Protein AF-A0A9D3UC35-F1 (afdb_monomer)

Mean predicted aligned error: 14.15 Å

Organism: NCBI:txid47602

pLDDT: mean 78.8, std 16.37, range [37.78, 94.75]

Radius of gyration: 27.49 Å; Cα contacts (8 Å, |Δi|>4): 15; chains: 1; bounding box: 43×38×76 Å

Solvent-accessible surface area (backbone atoms only — not comparable to full-atom values): 5808 Å² total; per-residue (Å²): 134,77,89,80,75,66,87,75,49,86,81,38,67,70,48,46,35,54,74,64,72,75,48,83,78,70,89,74,70,57,65,75,67,55,50,54,54,49,53,49,52,53,52,50,53,51,53,56,46,54,50,50,53,50,52,52,53,48,67,58,48,54,58,50,68,69,49,70,81,70,72,92,86,66,95,75,88,84,73,91,79,83,82,90,82,81,136

Structure (mmCIF, N/CA/C/O backbone):
data_AF-A0A9D3UC35-F1
#
_entry.id   AF-A0A9D3UC35-F1
#
loop_
_atom_site.group_PDB
_atom_site.id
_atom_site.type_symbol
_atom_site.label_atom_id
_atom_site.label_alt_id
_atom_site.label_comp_id
_atom_site.label_asym_id
_atom_site.label_entity_id
_atom_site.label_seq_id
_atom_site.pdbx_PDB_ins_code
_atom_site.Cartn_x
_atom_site.Cartn_y
_atom_site.Cartn_z
_atom_site.occupancy
_atom_site.B_iso_or_equiv
_atom_site.auth_seq_id
_atom_site.auth_comp_id
_atom_site.auth_asym_id
_atom_site.auth_atom_id
_atom_site.pdbx_PDB_model_num
ATOM 1 N N . MET A 1 1 ? 22.103 13.008 -41.099 1.00 42.25 1 MET A N 1
ATOM 2 C CA . MET A 1 1 ? 22.039 13.791 -39.846 1.00 42.25 1 MET A CA 1
ATOM 3 C C . MET A 1 1 ? 21.676 15.217 -40.210 1.00 42.25 1 MET A C 1
ATOM 5 O O . MET A 1 1 ? 22.404 15.833 -40.972 1.00 42.25 1 MET A O 1
ATOM 9 N N . ASN A 1 2 ? 20.500 15.683 -39.791 1.00 37.78 2 ASN A N 1
ATOM 10 C CA . ASN A 1 2 ? 20.009 17.017 -40.136 1.00 37.78 2 ASN A CA 1
ATOM 11 C C . ASN A 1 2 ? 20.784 18.069 -39.305 1.00 37.78 2 ASN A C 1
ATOM 13 O O . ASN A 1 2 ? 20.798 17.946 -38.080 1.00 37.78 2 ASN A O 1
ATOM 17 N N . PRO A 1 3 ? 21.432 19.071 -39.929 1.00 48.66 3 PRO A N 1
ATOM 18 C CA . PRO A 1 3 ? 22.324 20.024 -39.254 1.00 48.66 3 PRO A CA 1
ATOM 19 C C . PRO A 1 3 ? 21.608 21.035 -38.336 1.00 48.66 3 PRO A C 1
ATOM 21 O O . PRO A 1 3 ? 22.260 21.894 -37.751 1.00 48.66 3 PRO A O 1
ATOM 24 N N . ASN A 1 4 ? 20.284 20.941 -38.183 1.00 44.28 4 ASN A N 1
ATOM 25 C CA . ASN A 1 4 ? 19.485 21.880 -37.390 1.00 44.28 4 ASN A CA 1
ATOM 26 C C . ASN A 1 4 ? 19.390 21.546 -35.892 1.00 44.28 4 ASN A C 1
ATOM 28 O O . ASN A 1 4 ? 18.789 22.309 -35.142 1.00 44.28 4 ASN A O 1
ATOM 32 N N . PHE A 1 5 ? 19.981 20.445 -35.416 1.00 50.56 5 PHE A N 1
ATOM 33 C CA . PHE A 1 5 ? 19.998 20.137 -33.981 1.00 50.56 5 PHE A CA 1
ATOM 34 C C . PHE A 1 5 ? 21.167 20.857 -33.292 1.00 50.56 5 PHE A C 1
ATOM 36 O O . PHE A 1 5 ? 22.142 20.241 -32.860 1.00 50.56 5 PHE A O 1
ATOM 43 N N . ARG A 1 6 ? 21.111 22.192 -33.235 1.00 49.78 6 ARG A N 1
ATOM 44 C CA . ARG A 1 6 ? 22.061 22.977 -32.439 1.00 49.78 6 ARG A CA 1
ATOM 45 C C . ARG A 1 6 ? 21.769 22.715 -30.963 1.00 49.78 6 ARG A C 1
ATOM 47 O O . ARG A 1 6 ? 20.827 23.234 -30.381 1.00 49.78 6 ARG A O 1
ATOM 54 N N . MET A 1 7 ? 22.599 21.870 -30.359 1.00 54.72 7 MET A N 1
ATOM 55 C CA . MET A 1 7 ? 22.504 21.405 -28.969 1.00 54.72 7 MET A CA 1
ATOM 56 C C . MET A 1 7 ? 22.741 22.512 -27.910 1.00 54.72 7 MET A C 1
ATOM 58 O O . MET A 1 7 ? 22.811 22.223 -26.717 1.00 54.72 7 MET A O 1
ATOM 62 N N . THR A 1 8 ? 22.858 23.774 -28.332 1.00 55.78 8 THR A N 1
ATOM 63 C CA . THR A 1 8 ? 23.303 24.925 -27.532 1.00 55.78 8 THR A CA 1
ATOM 64 C C . THR A 1 8 ? 22.266 26.037 -27.348 1.00 55.78 8 THR A C 1
ATOM 66 O O . THR A 1 8 ? 22.593 27.035 -26.714 1.00 55.78 8 THR A O 1
ATOM 69 N N . ASP A 1 9 ? 21.034 25.899 -27.850 1.00 64.50 9 ASP A N 1
ATOM 70 C CA . ASP A 1 9 ? 19.999 26.922 -27.642 1.00 64.50 9 ASP A CA 1
ATOM 71 C C . ASP A 1 9 ? 19.425 26.865 -26.202 1.00 64.50 9 ASP A C 1
ATOM 73 O O . ASP A 1 9 ? 18.790 25.865 -25.849 1.00 64.50 9 ASP A O 1
ATOM 77 N N . PRO A 1 10 ? 19.572 27.924 -25.369 1.00 66.50 10 PRO A N 1
ATOM 78 C CA . PRO A 1 10 ? 19.159 27.919 -23.954 1.00 66.50 10 PRO A CA 1
ATOM 79 C C . PRO A 1 10 ? 17.646 27.792 -23.732 1.00 66.50 10 PRO A C 1
ATOM 81 O O . PRO A 1 10 ? 17.202 27.417 -22.651 1.00 66.50 10 PRO A O 1
ATOM 84 N N . PHE A 1 11 ? 16.851 28.103 -24.759 1.00 67.62 11 PHE A N 1
ATOM 85 C CA . PHE A 1 11 ? 15.390 27.995 -24.742 1.00 67.62 11 PHE A CA 1
ATOM 86 C C . PHE A 1 11 ? 14.872 26.710 -25.396 1.00 67.62 11 PHE A C 1
ATOM 88 O O . PHE A 1 11 ? 13.661 26.520 -25.496 1.00 67.62 11 PHE A O 1
ATOM 95 N N . ASN A 1 12 ? 15.755 25.816 -25.855 1.00 64.00 12 ASN A N 1
ATOM 96 C CA . ASN A 1 12 ? 15.319 24.534 -26.384 1.00 64.00 12 ASN A CA 1
ATOM 97 C C . ASN A 1 12 ? 14.761 23.679 -25.229 1.00 64.00 12 ASN A C 1
ATOM 99 O O . ASN A 1 12 ? 15.503 23.364 -24.294 1.00 64.00 12 ASN A O 1
ATOM 103 N N . PRO A 1 13 ? 13.494 23.238 -25.286 1.00 64.25 13 PRO A N 1
ATOM 104 C CA . PRO A 1 13 ? 12.906 22.413 -24.234 1.00 64.25 13 PRO A CA 1
ATOM 105 C C . PRO A 1 13 ? 13.682 21.108 -23.990 1.00 64.25 13 PRO A C 1
ATOM 107 O O . PRO A 1 13 ? 13.720 20.635 -22.858 1.00 64.25 13 PRO A O 1
ATOM 110 N N . VAL A 1 14 ? 14.369 20.552 -25.000 1.00 65.56 14 VAL A N 1
ATOM 111 C CA . VAL A 1 14 ? 15.244 19.371 -24.834 1.00 65.56 14 VAL A CA 1
ATOM 112 C C . VAL A 1 14 ? 16.523 19.706 -24.054 1.00 65.56 14 VAL A C 1
ATOM 114 O O . VAL A 1 14 ? 16.970 18.904 -23.234 1.00 65.56 14 VAL A O 1
ATOM 117 N N . HIS A 1 15 ? 17.095 20.895 -24.264 1.00 68.31 15 HIS A N 1
ATOM 118 C CA . HIS A 1 15 ? 18.254 21.386 -23.513 1.00 68.31 15 HIS A CA 1
ATOM 119 C C . HIS A 1 15 ? 17.875 21.622 -22.043 1.00 68.31 15 HIS A C 1
ATOM 121 O O . HIS A 1 15 ? 18.540 21.109 -21.147 1.00 68.31 15 HIS A O 1
ATOM 127 N N . ILE A 1 16 ? 16.738 22.280 -21.796 1.00 69.44 16 ILE A N 1
ATOM 128 C CA . ILE A 1 16 ? 16.206 22.509 -20.445 1.00 69.44 16 ILE A CA 1
ATOM 129 C C . ILE A 1 16 ? 15.950 21.171 -19.728 1.00 69.44 16 ILE A C 1
ATOM 131 O O . ILE A 1 16 ? 16.420 20.974 -18.614 1.00 69.44 16 ILE A O 1
ATOM 135 N N . MET A 1 17 ? 15.303 20.196 -20.377 1.00 65.81 17 MET A N 1
ATOM 136 C CA . MET A 1 17 ? 15.053 18.874 -19.776 1.00 65.81 17 MET A CA 1
ATOM 137 C C . MET A 1 17 ? 16.331 18.082 -19.452 1.00 65.81 17 MET A C 1
ATOM 139 O O . MET A 1 17 ? 16.340 17.326 -18.481 1.00 65.81 17 MET A O 1
ATOM 143 N N . SER A 1 18 ? 17.401 18.272 -20.231 1.00 59.28 18 SER A N 1
ATOM 144 C CA . SER A 1 18 ? 18.679 17.571 -20.042 1.00 59.28 18 SER A CA 1
ATOM 145 C C . SER A 1 18 ? 19.517 18.157 -18.898 1.00 59.28 18 SER A C 1
ATOM 147 O O . SER A 1 18 ? 20.180 17.403 -18.193 1.00 59.28 18 SER A O 1
ATOM 149 N N . PHE A 1 19 ? 19.485 19.482 -18.697 1.00 64.19 19 PHE A N 1
ATOM 150 C CA . PHE A 1 19 ? 20.241 20.174 -17.639 1.00 64.19 19 PHE A CA 1
ATOM 151 C C . PHE A 1 19 ? 19.471 20.318 -16.322 1.00 64.19 19 PHE A C 1
ATOM 153 O O . PHE A 1 19 ? 20.088 20.453 -15.271 1.00 64.19 19 PHE A O 1
ATOM 160 N N . SER A 1 20 ? 18.136 20.266 -16.352 1.00 67.06 20 SER A N 1
ATOM 161 C CA . SER A 1 20 ? 17.298 20.308 -15.145 1.00 67.06 20 SER A CA 1
ATOM 162 C C . SER A 1 20 ? 17.115 18.942 -14.470 1.00 67.06 20 SE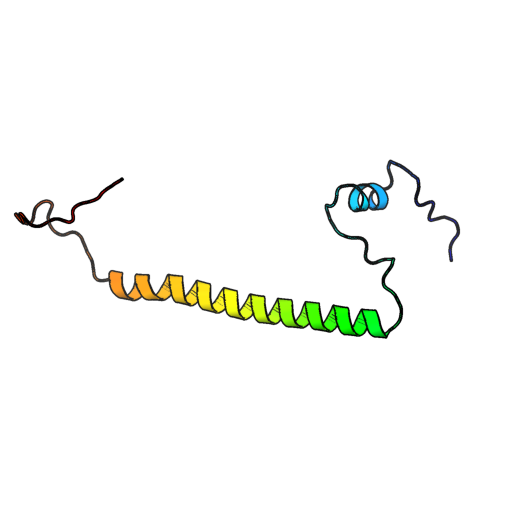R A C 1
ATOM 164 O O . SER A 1 20 ? 16.269 18.827 -13.590 1.00 67.06 20 SER A O 1
ATOM 166 N N . GLU A 1 21 ? 17.848 17.905 -14.904 1.00 56.31 21 GLU A N 1
ATOM 167 C CA . GLU A 1 21 ? 17.810 16.538 -14.343 1.00 56.31 21 GLU A CA 1
ATOM 168 C C . GLU A 1 21 ? 16.391 15.923 -14.280 1.00 56.31 21 GLU A C 1
ATOM 170 O O . GLU A 1 21 ? 16.131 14.948 -13.581 1.00 56.31 21 GLU A O 1
ATOM 1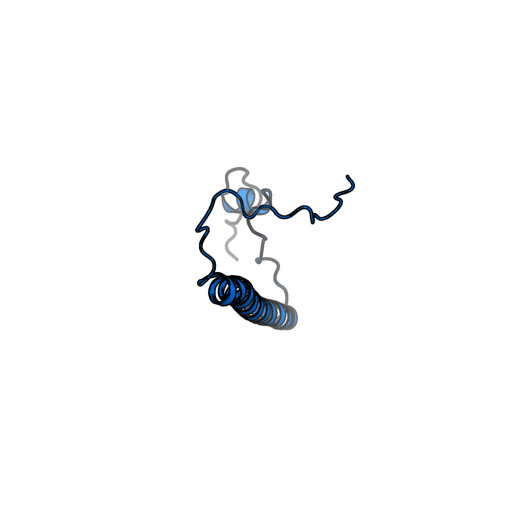75 N N . ALA A 1 22 ? 15.444 16.479 -15.046 1.00 61.12 22 ALA A N 1
ATOM 176 C CA . ALA A 1 22 ? 14.028 16.127 -14.981 1.00 61.12 22 ALA A CA 1
ATOM 177 C C . ALA A 1 22 ? 13.684 14.879 -15.811 1.00 61.12 22 ALA A C 1
ATOM 179 O O . ALA A 1 22 ? 12.627 14.280 -15.612 1.00 61.12 22 ALA A O 1
ATOM 180 N N . ARG A 1 23 ? 14.560 14.474 -16.742 1.00 60.09 23 ARG A N 1
ATOM 181 C CA . ARG A 1 23 ? 14.538 13.182 -17.449 1.00 60.09 23 ARG A CA 1
ATOM 182 C C . ARG A 1 23 ? 15.863 12.993 -18.190 1.00 60.09 23 ARG A C 1
ATOM 184 O O . ARG A 1 23 ? 16.256 13.842 -18.980 1.00 60.09 23 ARG A O 1
ATOM 191 N N . GLY A 1 24 ? 16.538 11.873 -17.928 1.00 56.81 24 GLY A N 1
ATOM 192 C CA . GLY A 1 24 ? 17.847 11.555 -18.504 1.00 56.81 24 GLY A CA 1
ATOM 193 C C . GLY A 1 24 ? 17.862 11.488 -20.037 1.00 56.81 24 GLY A C 1
ATOM 194 O O . GLY A 1 24 ? 16.870 11.133 -20.678 1.00 56.81 24 GLY A O 1
ATOM 195 N N . ASN A 1 25 ? 19.017 11.810 -20.622 1.00 61.94 25 ASN A N 1
ATOM 196 C CA . ASN A 1 25 ? 19.234 11.791 -22.063 1.00 61.94 25 ASN A CA 1
ATOM 197 C C . ASN A 1 25 ? 19.593 10.379 -22.569 1.00 61.94 25 ASN A C 1
ATOM 199 O O . ASN A 1 25 ? 20.693 9.890 -22.332 1.00 61.94 25 ASN A O 1
ATOM 203 N N . ALA A 1 26 ? 18.695 9.747 -23.330 1.00 55.41 26 ALA A N 1
ATOM 204 C CA . ALA A 1 26 ? 18.931 8.446 -23.970 1.00 55.41 26 ALA A CA 1
ATOM 205 C C . ALA A 1 26 ? 19.570 8.544 -25.374 1.00 55.41 26 ALA A C 1
ATOM 207 O O . ALA A 1 26 ? 19.767 7.529 -26.036 1.00 55.41 26 ALA A O 1
ATOM 208 N N . SER A 1 27 ? 19.895 9.740 -25.877 1.00 59.25 27 SER A N 1
ATOM 209 C CA . SER A 1 27 ? 20.449 9.885 -27.237 1.00 59.25 27 SER A CA 1
ATOM 210 C C . SER A 1 27 ? 21.945 9.552 -27.363 1.00 59.25 27 SER A C 1
ATOM 212 O O . SER A 1 27 ? 22.476 9.549 -28.469 1.00 59.25 27 SER A O 1
ATOM 214 N N . GLN A 1 28 ? 22.621 9.201 -26.264 1.00 52.78 28 GLN A N 1
ATOM 215 C CA . GLN A 1 28 ? 23.994 8.668 -26.272 1.00 52.78 28 GLN A CA 1
ATOM 216 C C . GLN A 1 28 ? 24.051 7.131 -26.296 1.00 52.78 28 GLN A C 1
ATOM 218 O O . GLN A 1 28 ? 25.143 6.567 -26.256 1.00 52.78 28 GLN A O 1
ATOM 223 N N . VAL A 1 29 ? 22.892 6.459 -26.337 1.00 56.25 29 VAL A N 1
ATOM 224 C CA . VAL A 1 29 ? 22.779 5.004 -26.180 1.00 56.25 29 VAL A CA 1
ATOM 225 C C . VAL A 1 29 ? 23.520 4.292 -27.312 1.00 56.25 29 VAL A C 1
ATOM 227 O O . VAL A 1 29 ? 23.185 4.395 -28.492 1.00 56.25 29 VAL A O 1
ATOM 230 N N . HIS A 1 30 ? 24.586 3.629 -26.884 1.00 61.44 30 HIS A N 1
ATOM 231 C CA . HIS A 1 30 ? 25.635 2.988 -27.652 1.00 61.44 30 HIS A CA 1
ATOM 232 C C . HIS A 1 30 ? 25.136 1.700 -28.332 1.00 61.44 30 HIS A C 1
ATOM 234 O O . HIS A 1 30 ? 23.984 1.289 -28.198 1.00 61.44 30 HIS A O 1
ATOM 240 N N . GLN A 1 31 ? 26.053 1.072 -29.067 1.00 66.56 31 GLN A N 1
ATOM 241 C CA . GLN A 1 31 ? 25.944 -0.178 -29.833 1.00 66.56 31 GLN A CA 1
ATOM 242 C C . GLN A 1 31 ? 25.003 -1.258 -29.238 1.00 66.56 31 GLN A C 1
ATOM 244 O O . GLN A 1 31 ? 24.825 -1.355 -28.029 1.00 66.56 31 GLN A O 1
ATOM 249 N N . LEU A 1 32 ? 24.474 -2.145 -30.100 1.00 69.62 32 LEU A N 1
ATOM 250 C CA . LEU A 1 32 ? 23.484 -3.215 -29.823 1.00 69.62 32 LEU A CA 1
ATOM 251 C C . LEU A 1 32 ? 23.601 -3.925 -28.454 1.00 69.62 32 LEU A C 1
ATOM 253 O O . LEU A 1 32 ? 22.585 -4.259 -27.848 1.00 69.62 32 LEU A O 1
ATOM 257 N N . VAL A 1 33 ? 24.817 -4.154 -27.954 1.00 71.94 33 VAL A N 1
ATOM 258 C CA . VAL A 1 33 ? 25.068 -4.808 -26.659 1.00 71.94 33 VAL A CA 1
ATOM 259 C C . VAL A 1 33 ? 24.594 -3.959 -25.472 1.00 71.94 33 VAL A C 1
ATOM 261 O O . VAL A 1 33 ? 23.949 -4.491 -24.569 1.00 71.94 33 VAL A O 1
ATOM 264 N N . GLU A 1 34 ? 24.832 -2.646 -25.478 1.00 73.69 34 GLU A N 1
ATOM 265 C CA . GLU A 1 34 ? 24.377 -1.756 -24.401 1.00 73.69 34 GLU A CA 1
ATOM 266 C C . GLU A 1 34 ? 22.855 -1.621 -24.378 1.00 73.69 34 GLU A C 1
ATOM 268 O O . GLU A 1 34 ? 22.245 -1.604 -23.307 1.00 73.69 34 GLU A O 1
ATOM 273 N N . TYR A 1 35 ? 22.226 -1.624 -25.557 1.00 78.94 35 TYR A N 1
ATOM 274 C CA . TYR A 1 35 ? 20.771 -1.676 -25.667 1.00 78.94 35 TYR A CA 1
ATOM 275 C C . TYR A 1 35 ? 20.203 -2.951 -25.021 1.00 78.94 35 TYR A C 1
ATOM 277 O O . TYR A 1 35 ? 19.276 -2.876 -24.215 1.00 78.94 35 TYR A O 1
ATOM 285 N N . ILE A 1 36 ? 20.793 -4.121 -25.295 1.00 80.25 36 ILE A N 1
ATOM 286 C CA . ILE A 1 36 ? 20.339 -5.400 -24.723 1.00 80.25 36 ILE A CA 1
ATOM 287 C C . ILE A 1 36 ? 20.492 -5.422 -23.192 1.00 80.25 36 ILE A C 1
ATOM 289 O O . ILE A 1 36 ? 19.565 -5.847 -22.494 1.00 80.25 36 ILE A O 1
ATOM 293 N N . ILE A 1 37 ? 21.621 -4.939 -22.660 1.00 82.50 37 ILE A N 1
ATOM 294 C CA . ILE A 1 37 ? 21.876 -4.866 -21.210 1.00 82.50 37 ILE A CA 1
ATOM 295 C C . ILE A 1 37 ? 20.889 -3.900 -20.537 1.00 82.50 37 ILE A C 1
ATOM 297 O O . ILE A 1 37 ? 20.281 -4.244 -19.519 1.00 82.50 37 ILE A O 1
ATOM 301 N N . SER A 1 38 ? 20.655 -2.730 -21.139 1.00 82.06 38 SER A N 1
ATOM 302 C CA . SER A 1 38 ? 19.683 -1.744 -20.653 1.00 82.06 38 SER A CA 1
ATOM 303 C C . SER A 1 38 ? 18.259 -2.317 -20.612 1.00 82.06 38 SER A C 1
ATOM 305 O O . SER A 1 38 ? 17.571 -2.230 -19.591 1.00 82.06 38 SER A O 1
ATOM 307 N N . CYS A 1 39 ? 17.834 -3.022 -21.666 1.00 83.56 39 CYS A N 1
ATOM 308 C CA . CYS A 1 39 ? 16.536 -3.697 -21.702 1.00 83.56 39 CYS A CA 1
ATOM 309 C C . CYS A 1 39 ? 16.399 -4.810 -20.651 1.00 83.56 39 CYS A C 1
ATOM 311 O O . CYS A 1 39 ? 15.289 -5.085 -20.188 1.00 83.56 39 CYS A O 1
ATOM 313 N N . TYR A 1 40 ? 17.490 -5.485 -20.282 1.00 89.12 40 TYR A N 1
ATOM 314 C CA . TYR A 1 40 ? 17.467 -6.470 -19.200 1.00 89.12 40 TYR A CA 1
ATOM 315 C C . TYR A 1 40 ? 17.256 -5.798 -17.837 1.00 89.12 40 TYR A C 1
ATOM 317 O O . TYR A 1 40 ? 16.392 -6.232 -17.073 1.00 89.12 40 TYR A O 1
ATOM 325 N N . GLY A 1 41 ? 17.963 -4.693 -17.569 1.00 86.56 41 GLY A N 1
ATOM 326 C CA . GLY A 1 41 ? 17.771 -3.881 -16.363 1.00 86.56 41 GLY A CA 1
ATOM 327 C C . GLY A 1 41 ? 16.349 -3.328 -16.246 1.00 86.56 41 GLY A C 1
ATOM 328 O O . GLY A 1 41 ? 15.721 -3.460 -15.196 1.00 86.56 41 GLY A O 1
ATOM 329 N N . ALA A 1 42 ? 15.798 -2.809 -17.346 1.00 87.94 42 ALA A N 1
ATOM 330 C CA . ALA A 1 42 ? 14.417 -2.339 -17.400 1.00 87.94 42 ALA A CA 1
ATOM 331 C C . ALA A 1 42 ? 13.410 -3.466 -17.106 1.00 87.94 42 ALA A C 1
ATOM 333 O O . ALA A 1 42 ? 12.507 -3.286 -16.291 1.00 87.94 42 ALA A O 1
ATOM 334 N N . ARG A 1 43 ? 13.584 -4.653 -17.708 1.00 90.88 43 ARG A N 1
ATOM 335 C CA . ARG A 1 43 ? 12.705 -5.809 -17.455 1.00 90.88 43 ARG A CA 1
ATOM 336 C C . ARG A 1 43 ? 12.767 -6.284 -16.009 1.00 90.88 43 ARG A C 1
ATOM 338 O O . ARG A 1 43 ? 11.718 -6.514 -15.414 1.00 90.88 43 ARG A O 1
ATOM 345 N N . LYS A 1 44 ? 13.967 -6.387 -15.433 1.00 92.44 44 LYS A N 1
ATOM 346 C CA . LYS A 1 44 ? 14.125 -6.735 -14.018 1.00 92.44 44 LYS A CA 1
ATOM 347 C C . LYS A 1 44 ? 13.461 -5.690 -13.117 1.00 92.44 44 LYS A C 1
ATOM 349 O O . LYS A 1 44 ? 12.724 -6.065 -12.219 1.00 92.44 44 LYS A O 1
ATOM 354 N N . GLY A 1 45 ? 13.631 -4.401 -13.416 1.00 91.06 45 GLY A N 1
ATOM 355 C CA . GLY A 1 45 ? 12.985 -3.313 -12.677 1.00 91.06 45 GLY A CA 1
ATOM 356 C C . GLY A 1 45 ? 11.457 -3.395 -12.693 1.00 91.06 45 GLY A C 1
ATOM 357 O O . GLY A 1 45 ? 10.822 -3.182 -11.662 1.00 91.06 45 GLY A O 1
ATOM 358 N N . VAL A 1 46 ? 10.858 -3.762 -13.831 1.00 93.00 46 VAL A N 1
ATOM 359 C CA . VAL A 1 46 ? 9.407 -3.993 -13.930 1.00 93.00 46 VAL A CA 1
ATOM 360 C C . VAL A 1 46 ? 8.978 -5.161 -13.041 1.00 93.00 46 VAL A C 1
ATOM 362 O O . VAL A 1 46 ? 8.029 -5.010 -12.277 1.00 93.00 46 VAL A O 1
ATOM 365 N N . VAL A 1 47 ? 9.684 -6.294 -13.087 1.00 93.94 47 VAL A N 1
ATOM 366 C CA . VAL A 1 47 ? 9.362 -7.471 -12.257 1.00 93.94 47 VAL A CA 1
ATOM 367 C C . VAL A 1 47 ? 9.549 -7.182 -10.765 1.00 93.94 47 VAL A C 1
ATOM 369 O O . VAL A 1 47 ? 8.678 -7.493 -9.960 1.00 93.94 47 VAL A O 1
ATOM 372 N N . ASP A 1 48 ? 10.643 -6.530 -10.379 1.00 94.44 48 ASP A N 1
ATOM 373 C CA . ASP A 1 48 ? 10.893 -6.161 -8.982 1.00 94.44 48 ASP A CA 1
ATOM 374 C C . ASP A 1 48 ? 9.818 -5.190 -8.471 1.00 94.44 48 ASP A C 1
ATOM 376 O O . ASP A 1 48 ? 9.410 -5.246 -7.309 1.00 94.44 48 ASP A O 1
ATOM 380 N N . THR A 1 49 ? 9.316 -4.319 -9.351 1.00 91.88 49 THR A N 1
ATOM 381 C CA . 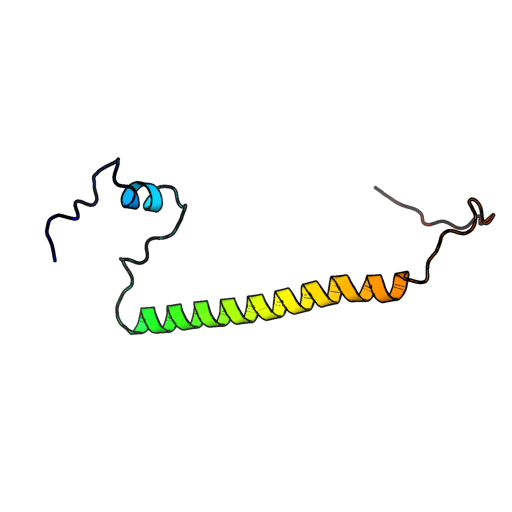THR A 1 49 ? 8.218 -3.405 -9.033 1.00 91.88 49 THR A CA 1
ATOM 382 C C . THR A 1 49 ? 6.914 -4.169 -8.827 1.00 91.88 49 THR A C 1
ATOM 384 O O . THR A 1 49 ? 6.258 -3.944 -7.815 1.00 91.88 49 THR A O 1
ATOM 387 N N . THR A 1 50 ? 6.54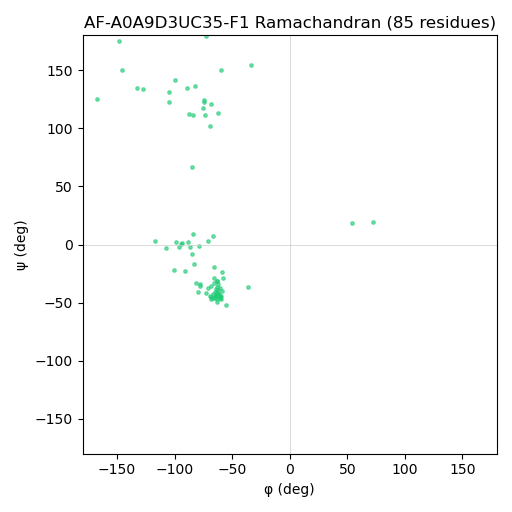5 -5.109 -9.707 1.00 92.31 50 THR A N 1
ATOM 388 C CA . THR A 1 50 ? 5.301 -5.885 -9.540 1.00 92.31 50 THR A CA 1
ATOM 389 C C . THR A 1 50 ? 5.317 -6.753 -8.282 1.00 92.31 50 THR A C 1
ATOM 391 O O . THR A 1 50 ? 4.300 -6.837 -7.587 1.00 92.31 50 THR A O 1
ATOM 394 N N . VAL A 1 51 ? 6.463 -7.350 -7.938 1.00 93.88 51 VAL A N 1
ATOM 395 C CA . VAL A 1 51 ? 6.632 -8.105 -6.686 1.00 93.88 51 VAL A CA 1
ATOM 396 C C . VAL A 1 51 ? 6.462 -7.183 -5.480 1.00 93.88 51 VAL A C 1
ATOM 398 O O . VAL A 1 51 ? 5.634 -7.456 -4.615 1.00 93.88 51 VAL A O 1
ATOM 401 N N . ARG A 1 52 ? 7.150 -6.034 -5.458 1.00 93.62 52 ARG A N 1
ATOM 402 C CA . ARG A 1 52 ? 7.025 -5.056 -4.365 1.00 93.62 52 ARG A CA 1
ATOM 403 C C . ARG A 1 52 ? 5.609 -4.507 -4.214 1.00 93.62 52 ARG A C 1
ATOM 405 O O . ARG A 1 52 ? 5.152 -4.312 -3.091 1.00 93.62 52 ARG A O 1
ATOM 412 N N . THR A 1 53 ? 4.900 -4.277 -5.317 1.00 92.00 53 THR A N 1
ATOM 413 C CA . THR A 1 53 ? 3.489 -3.873 -5.287 1.00 92.00 53 THR A CA 1
ATOM 414 C C . THR A 1 53 ? 2.613 -4.965 -4.671 1.00 92.00 53 THR A C 1
ATOM 416 O O . THR A 1 53 ? 1.741 -4.661 -3.857 1.00 92.00 53 THR A O 1
ATOM 419 N N . SER A 1 54 ? 2.865 -6.231 -5.013 1.00 93.50 54 SER A N 1
ATOM 420 C CA . SER A 1 54 ? 2.129 -7.375 -4.461 1.00 93.50 54 SER A CA 1
ATOM 421 C C . SER A 1 54 ? 2.361 -7.523 -2.955 1.00 93.50 54 SER A C 1
ATOM 423 O O . SER A 1 54 ? 1.400 -7.645 -2.194 1.00 93.50 54 SER A O 1
ATOM 425 N N . ASP A 1 55 ? 3.615 -7.424 -2.508 1.00 94.38 55 ASP A N 1
ATOM 426 C CA . ASP A 1 55 ? 3.976 -7.503 -1.089 1.00 94.38 55 ASP A CA 1
ATOM 427 C C . ASP A 1 55 ? 3.393 -6.340 -0.276 1.00 94.38 55 ASP A C 1
ATOM 429 O O . ASP A 1 55 ? 2.874 -6.548 0.822 1.00 94.38 55 ASP A O 1
ATOM 433 N N . ALA A 1 56 ? 3.406 -5.119 -0.821 1.00 92.94 56 ALA A N 1
ATOM 434 C CA . ALA A 1 56 ? 2.779 -3.964 -0.181 1.00 92.94 56 ALA A CA 1
ATOM 435 C C . ALA A 1 56 ? 1.255 -4.141 -0.040 1.00 92.94 56 ALA A C 1
ATOM 437 O O . ALA A 1 56 ? 0.681 -3.849 1.014 1.00 92.94 56 ALA A O 1
ATOM 438 N N . GLY A 1 57 ? 0.589 -4.672 -1.070 1.00 91.94 57 GLY A N 1
ATOM 439 C CA . GLY A 1 57 ? -0.834 -5.016 -1.012 1.00 91.94 57 GLY A CA 1
ATOM 440 C C . GLY A 1 57 ? -1.136 -6.098 0.030 1.00 91.94 57 GLY A C 1
ATOM 441 O O . GLY A 1 57 ? -2.115 -6.018 0.771 1.00 91.94 57 GLY A O 1
ATOM 442 N N . TYR A 1 58 ? -0.261 -7.092 0.153 1.00 92.25 58 TYR A N 1
ATOM 443 C CA . TYR A 1 58 ? -0.404 -8.148 1.148 1.00 92.25 58 TYR A CA 1
ATOM 444 C C . TYR A 1 58 ? -0.210 -7.631 2.578 1.00 92.25 58 TYR A C 1
ATOM 446 O O . TYR A 1 58 ? -1.021 -7.924 3.459 1.00 92.25 58 TYR A O 1
ATOM 454 N N . LEU A 1 59 ? 0.819 -6.812 2.809 1.00 92.69 59 LEU A N 1
ATOM 455 C CA . LEU A 1 59 ? 1.110 -6.236 4.121 1.00 92.69 59 LEU A CA 1
ATOM 456 C C . LEU A 1 59 ? 0.020 -5.268 4.592 1.00 92.69 59 LEU A C 1
ATOM 458 O O . LEU A 1 59 ? -0.198 -5.144 5.791 1.00 92.69 59 LEU A O 1
ATOM 462 N N . THR A 1 60 ? -0.688 -4.612 3.672 1.00 89.75 60 THR A N 1
ATOM 463 C CA . THR A 1 60 ? -1.821 -3.739 4.011 1.00 89.75 60 THR A CA 1
ATOM 464 C C . THR A 1 60 ? -3.116 -4.519 4.244 1.00 89.75 60 THR A C 1
ATOM 466 O O . THR A 1 60 ? -3.893 -4.149 5.120 1.00 89.75 60 THR A O 1
ATOM 469 N N . ARG A 1 61 ? -3.345 -5.635 3.538 1.00 91.94 61 ARG A N 1
ATOM 470 C CA . ARG A 1 61 ? -4.572 -6.439 3.676 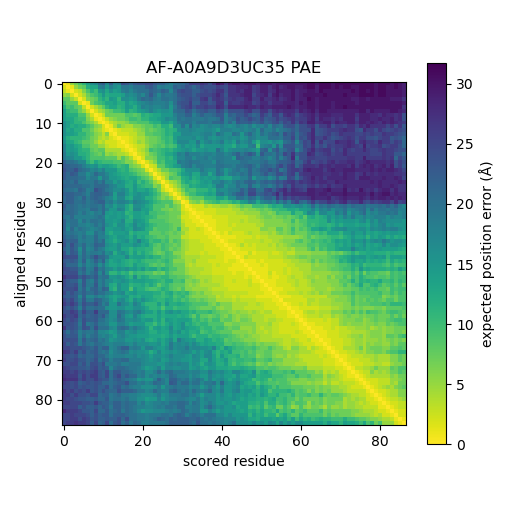1.00 91.94 61 ARG A CA 1
ATOM 471 C C . ARG A 1 61 ? -4.577 -7.359 4.901 1.00 91.94 61 ARG A C 1
ATOM 473 O O . ARG A 1 61 ? -5.589 -7.459 5.589 1.00 91.94 61 ARG A O 1
ATOM 480 N N . LYS A 1 62 ? -3.450 -7.998 5.214 1.00 92.56 62 LYS A N 1
ATOM 481 C CA . LYS A 1 62 ? -3.328 -8.928 6.352 1.00 92.56 62 LYS A CA 1
ATOM 482 C C . LYS A 1 62 ? -3.727 -8.349 7.714 1.00 92.56 62 LYS A C 1
ATOM 484 O O . LYS A 1 62 ? -4.519 -8.988 8.402 1.00 92.56 62 LYS A O 1
ATOM 489 N N . PRO A 1 63 ? -3.199 -7.191 8.158 1.00 91.31 63 PRO A N 1
ATOM 490 C CA . PRO A 1 63 ? -3.570 -6.646 9.458 1.00 91.31 63 PRO A CA 1
ATOM 491 C C . PRO A 1 63 ? -5.041 -6.232 9.484 1.00 91.31 63 PRO A C 1
ATOM 493 O O . PRO A 1 63 ? -5.687 -6.407 10.511 1.00 91.31 63 PRO A O 1
ATOM 496 N N . VAL A 1 64 ? -5.590 -5.755 8.359 1.00 92.06 64 VAL A N 1
ATOM 497 C CA . VAL A 1 64 ? -7.010 -5.389 8.248 1.00 92.06 64 VAL A CA 1
ATOM 498 C C . VAL A 1 64 ? -7.909 -6.598 8.500 1.00 92.06 64 VAL A C 1
ATOM 500 O O . VAL A 1 64 ? -8.868 -6.475 9.254 1.00 92.06 64 VAL A O 1
ATOM 503 N N . GLU A 1 65 ? -7.582 -7.768 7.949 1.00 90.69 65 GLU A N 1
ATOM 504 C CA . GLU A 1 65 ? -8.347 -9.002 8.188 1.00 90.69 65 GLU A CA 1
ATOM 505 C C . GLU A 1 65 ? -8.307 -9.440 9.667 1.00 90.69 65 GLU A C 1
ATOM 507 O O . GLU A 1 65 ? -9.321 -9.882 10.202 1.00 90.69 65 GLU A O 1
ATOM 512 N N . VAL A 1 66 ? -7.178 -9.253 10.365 1.00 91.25 66 VAL A N 1
ATOM 513 C CA . VAL A 1 66 ? -7.042 -9.601 11.797 1.00 91.25 66 VAL A CA 1
ATOM 514 C C . VAL A 1 66 ? -7.795 -8.624 12.704 1.00 91.25 66 VAL A C 1
ATOM 516 O O . VAL A 1 66 ? -8.438 -9.035 13.670 1.00 91.25 66 VAL A O 1
ATOM 519 N N . VAL A 1 67 ? -7.727 -7.324 12.415 1.00 93.44 67 VAL A N 1
ATOM 520 C CA . VAL A 1 67 ? -8.334 -6.283 13.262 1.00 93.44 67 VAL A CA 1
ATOM 521 C C . VAL A 1 67 ? -9.816 -6.045 12.966 1.00 93.44 67 VAL A C 1
ATOM 523 O O . VAL A 1 67 ? -10.469 -5.348 13.737 1.00 93.44 67 VAL A O 1
ATOM 526 N N . GLN A 1 68 ? -10.378 -6.639 11.905 1.00 89.62 68 GLN A N 1
ATOM 527 C CA . GLN A 1 68 ? -11.761 -6.400 11.464 1.00 89.62 68 GLN A CA 1
ATOM 528 C C . GLN A 1 68 ? -12.823 -6.718 12.531 1.00 89.62 68 GLN A C 1
ATOM 530 O O . GLN A 1 68 ? -13.912 -6.150 12.510 1.00 89.62 68 GLN A O 1
ATOM 535 N N . HIS A 1 69 ? -12.500 -7.585 13.491 1.00 89.69 69 HIS A N 1
ATOM 536 C CA . HIS A 1 69 ? -13.388 -7.940 14.600 1.00 89.69 69 HIS A CA 1
ATOM 537 C C . HIS A 1 69 ? -13.138 -7.141 15.892 1.00 89.69 69 HIS A C 1
ATOM 539 O O . HIS A 1 69 ? -13.856 -7.329 16.876 1.00 89.69 69 HIS A O 1
ATOM 545 N N . ILE A 1 70 ? -12.140 -6.252 15.925 1.00 89.62 70 ILE A N 1
ATOM 546 C CA . ILE A 1 70 ? -11.784 -5.471 17.113 1.00 89.62 70 ILE A CA 1
ATOM 547 C C . ILE A 1 70 ? -12.619 -4.187 17.140 1.00 89.62 70 ILE A C 1
ATOM 549 O O . ILE A 1 70 ? -12.435 -3.287 16.326 1.00 89.62 70 ILE A O 1
ATOM 553 N N . VAL A 1 71 ? -13.524 -4.087 18.116 1.00 92.06 71 VAL A N 1
ATOM 554 C CA . VAL A 1 71 ? -14.376 -2.909 18.338 1.00 92.06 71 VAL A CA 1
ATOM 555 C C . VAL A 1 71 ? -14.250 -2.460 19.792 1.00 92.06 71 VAL A C 1
ATOM 557 O O 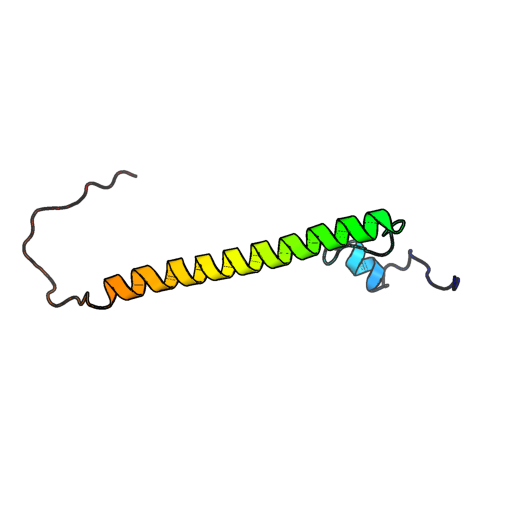. VAL A 1 71 ? -14.335 -3.279 20.710 1.00 92.06 71 VAL A O 1
ATOM 560 N N . VAL A 1 72 ? -14.078 -1.156 20.021 1.00 92.62 72 VAL A N 1
ATOM 561 C CA . VAL A 1 72 ? -14.060 -0.575 21.373 1.00 92.62 72 VAL A CA 1
ATOM 562 C C . VAL A 1 72 ? -15.486 -0.561 21.921 1.00 92.62 72 VAL A C 1
ATOM 564 O O . VAL A 1 72 ? -16.346 0.157 21.422 1.00 92.62 72 VAL A O 1
ATOM 567 N N . ARG A 1 73 ? -15.753 -1.381 22.943 1.00 92.94 73 ARG A N 1
ATOM 568 C CA . ARG A 1 73 ? -17.101 -1.528 23.531 1.00 92.94 73 ARG A CA 1
ATOM 569 C C . ARG A 1 73 ? -17.298 -0.756 24.834 1.00 92.94 73 ARG A C 1
ATOM 571 O O . ARG A 1 73 ? -18.436 -0.522 25.225 1.00 92.94 73 ARG A O 1
ATOM 578 N N . ARG A 1 74 ? -16.215 -0.430 25.541 1.00 94.00 74 ARG A N 1
ATOM 579 C CA . ARG A 1 74 ? -16.223 0.248 26.846 1.00 94.00 74 ARG A CA 1
ATOM 580 C C . ARG A 1 74 ? -15.009 1.161 26.956 1.00 94.00 74 ARG A C 1
ATOM 582 O O . ARG A 1 74 ? -13.978 0.870 26.358 1.00 94.00 74 ARG A O 1
ATOM 589 N N . THR A 1 75 ? -15.157 2.241 27.716 1.00 91.75 75 THR A N 1
ATOM 590 C CA . THR A 1 75 ? -14.116 3.255 27.933 1.00 91.75 75 THR A CA 1
ATOM 591 C C . THR A 1 75 ? -13.061 2.816 28.942 1.00 91.75 75 THR A C 1
ATOM 593 O O . THR A 1 75 ? -11.895 3.142 28.762 1.00 91.75 75 THR A O 1
ATOM 596 N N . ASP A 1 76 ? -13.447 2.051 29.964 1.00 93.25 76 ASP A N 1
ATOM 597 C CA . ASP A 1 76 ? -12.527 1.508 30.961 1.00 93.25 76 ASP A CA 1
ATOM 598 C C . ASP A 1 76 ? -12.799 0.014 31.197 1.00 93.25 76 ASP A C 1
ATOM 600 O O . ASP A 1 76 ? -13.949 -0.429 31.297 1.00 93.25 76 ASP A O 1
ATOM 604 N N . CYS A 1 77 ? -11.721 -0.769 31.241 1.00 91.75 77 CYS A N 1
ATOM 605 C CA . CYS A 1 77 ? -11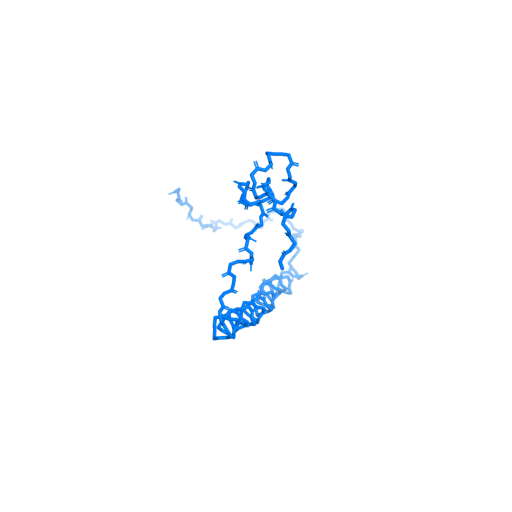.734 -2.197 31.554 1.00 91.75 77 CYS A CA 1
ATOM 606 C C . CYS A 1 77 ? -11.164 -2.510 32.949 1.00 91.75 77 CYS A C 1
ATOM 608 O O . CYS A 1 77 ? -11.187 -3.671 33.353 1.00 91.75 77 CYS A O 1
ATOM 610 N N . GLY A 1 78 ? -10.672 -1.501 33.681 1.00 93.81 78 GLY A N 1
ATOM 611 C CA . GLY A 1 78 ? -10.169 -1.620 35.051 1.00 93.81 78 GLY A CA 1
ATOM 612 C C . GLY A 1 78 ? -8.826 -2.345 35.183 1.00 93.81 78 GLY A C 1
ATOM 613 O O . GLY A 1 78 ? -8.513 -2.856 36.256 1.00 93.81 78 GLY A O 1
ATOM 614 N N . THR A 1 79 ? -8.034 -2.455 34.108 1.00 94.25 79 THR A N 1
ATOM 615 C CA . THR A 1 79 ? -6.746 -3.165 34.150 1.00 94.25 79 THR A CA 1
ATOM 616 C C . THR A 1 79 ? -5.621 -2.285 34.700 1.00 94.25 79 THR A C 1
ATOM 618 O O . THR A 1 79 ? -5.477 -1.131 34.313 1.00 94.25 79 THR A O 1
ATOM 621 N N . THR A 1 80 ? -4.783 -2.842 35.576 1.00 94.75 80 THR A N 1
ATOM 622 C CA . THR A 1 80 ? -3.577 -2.180 36.110 1.00 94.75 80 THR A CA 1
ATOM 623 C C . THR A 1 80 ? -2.306 -2.527 35.328 1.00 94.75 80 THR A C 1
ATOM 625 O O . THR A 1 80 ? -1.220 -2.066 35.674 1.00 94.75 80 THR A O 1
ATOM 628 N N . ARG A 1 81 ? -2.409 -3.354 34.277 1.00 94.06 81 ARG A N 1
ATOM 629 C CA . ARG A 1 81 ? -1.264 -3.766 33.452 1.00 94.06 81 ARG A CA 1
ATOM 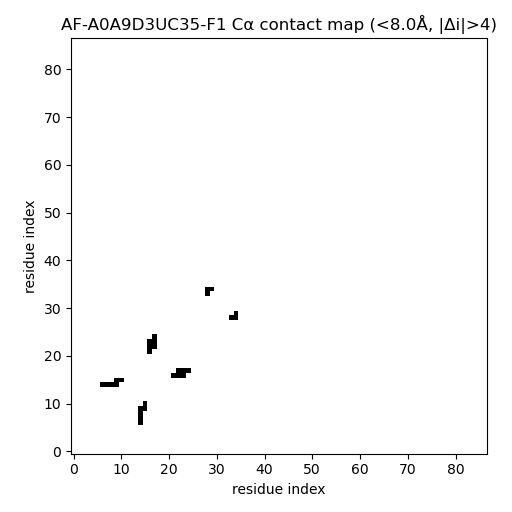630 C C . ARG A 1 81 ? -1.043 -2.782 32.304 1.00 94.06 81 ARG A C 1
ATOM 632 O O . ARG A 1 81 ? -1.985 -2.457 31.588 1.00 94.06 81 ARG A O 1
ATOM 639 N N . GLY A 1 82 ? 0.209 -2.397 32.073 1.00 92.44 82 GLY A N 1
ATOM 640 C CA . GLY A 1 82 ? 0.628 -1.546 30.958 1.00 92.44 82 GLY A CA 1
ATOM 641 C C . GLY A 1 82 ? 2.039 -1.889 30.483 1.00 92.44 82 GLY A C 1
ATOM 642 O O . GLY A 1 82 ? 2.710 -2.735 31.072 1.00 92.44 82 GLY A O 1
ATOM 643 N N . ILE A 1 83 ? 2.479 -1.242 29.406 1.00 94.69 83 ILE A N 1
ATOM 644 C CA . ILE A 1 83 ? 3.823 -1.401 28.837 1.00 94.69 83 ILE A CA 1
ATOM 645 C C . ILE A 1 83 ? 4.628 -0.153 29.209 1.00 94.69 83 ILE A C 1
ATOM 647 O O . ILE A 1 83 ? 4.144 0.962 29.020 1.00 94.69 83 ILE A O 1
ATOM 651 N N . SER A 1 84 ? 5.841 -0.318 29.739 1.00 94.00 84 SER A N 1
ATOM 652 C CA . SER A 1 84 ? 6.753 0.805 29.977 1.00 94.00 84 SER A CA 1
ATOM 653 C C . SER A 1 84 ? 7.342 1.285 28.650 1.00 94.00 84 SER A C 1
ATOM 655 O O . SER A 1 84 ? 7.970 0.494 27.947 1.00 94.00 84 SER A O 1
ATOM 657 N N . VAL A 1 85 ? 7.166 2.564 28.316 1.00 94.12 85 VAL A N 1
ATOM 658 C CA . VAL A 1 85 ? 7.755 3.180 27.117 1.00 94.12 85 VAL A CA 1
ATOM 659 C C . VAL A 1 85 ? 8.923 4.065 27.546 1.00 94.12 85 VAL A C 1
ATOM 661 O O . VAL A 1 85 ? 8.743 4.958 28.373 1.00 94.12 85 VAL A O 1
ATOM 664 N N . SER A 1 86 ? 10.114 3.800 27.008 1.00 86.62 86 SER A N 1
ATOM 665 C CA . SER A 1 86 ? 11.298 4.655 27.152 1.00 86.62 86 SER A CA 1
ATOM 666 C C . SER A 1 86 ? 11.483 5.523 25.898 1.00 86.62 86 SER A C 1
ATOM 668 O O . SER A 1 86 ? 11.223 5.012 24.804 1.00 86.62 86 SER A O 1
ATOM 670 N N . PRO A 1 87 ? 11.903 6.793 26.041 1.00 84.81 87 PRO A N 1
ATOM 671 C CA . PRO A 1 87 ? 12.189 7.683 24.915 1.00 84.81 87 PRO A CA 1
ATOM 672 C C . PRO A 1 87 ? 13.438 7.274 24.126 1.00 84.81 87 PRO A C 1
ATOM 674 O O . PRO A 1 87 ? 14.324 6.608 24.712 1.00 84.81 87 PRO A O 1
#

Foldseek 3Di:
DDPPPPLPDPPPVVNVCPVVVVDHDCPVQDDPVSVVVVVVVVVVVVVVVVVVVVVVVVVVVVVCVVCVPPDDDDPDPPDPDDDDDDD

InterPro domains:
  IPR007081 RNA polymerase Rpb1, domain 5 [PF04998] (33-85)
  IPR038120 RN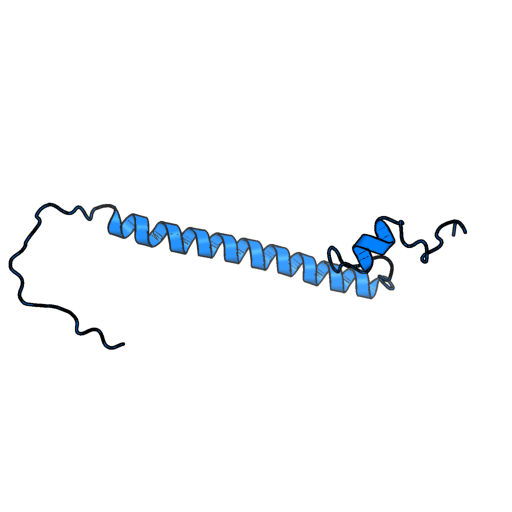A polymerase Rpb1, funnel domain superfamily [G3DSA:1.10.132.30] (1-31)

Sequence (87 aa):
MNPNFRMTDPFNPVHIMSFSEARGNASQVHQLVEYIISCYGARKGVVDTTVRTSDAGYLTRKPVEVVQHIVVRRTDCGTTRGISVSP

Secondary structure (DSSP, 8-state):
--TT--TT-TT-HHHHHHHTTSS---TT--SHHHHHHHHHHHHHHHHHHHHHHHHHHHHHHHHHHHHTT-----S------------